Protein AF-A0A934E9Q6-F1 (afdb_monomer_lite)

Foldseek 3Di:
DDPDPPDDPPPPPPDPPPDPPDDDPQPFPDKDWFDFLVVQLVVLVPPPAQPLLSVLSNVVSVPADRQWIWMWIDGRQWIWIWTWHDDPFWIKIWIWTAHSNNDTKIWIWTAGNVRDTPDIDTD

Radius of gyration: 14.99 Å; chains: 1; bounding box: 43×36×34 Å

Secondary structure (DSSP, 8-state):
------------S-S------SS----EEEEEES--HHHHHHHHHHTT--HHHHHHHHHHHHTS-TTPEEEEEEETTEEEEEEEEE-SSEEEEEEEEE-TT--EEEEEEEEETT--EEEEEE-

pLDDT: mean 79.35, std 23.37, range [27.95, 97.5]

Structure (mmCIF, N/CA/C/O backbone):
data_AF-A0A934E9Q6-F1
#
_entry.id   AF-A0A934E9Q6-F1
#
loop_
_atom_site.group_PDB
_atom_site.id
_atom_site.type_symbol
_atom_site.label_atom_id
_atom_site.label_alt_id
_atom_site.label_comp_id
_atom_site.label_asym_id
_atom_site.label_entity_id
_atom_site.label_seq_id
_atom_site.pdbx_PDB_ins_code
_atom_site.Cartn_x
_atom_site.Cartn_y
_atom_site.Cartn_z
_atom_site.occupancy
_atom_site.B_iso_or_equiv
_atom_site.auth_seq_id
_atom_site.auth_comp_id
_atom_site.auth_asym_id
_atom_site.auth_atom_id
_atom_site.pdbx_PDB_model_num
ATOM 1 N N . MET A 1 1 ? -28.543 16.781 2.488 1.00 36.84 1 MET A N 1
ATOM 2 C CA . MET A 1 1 ? -27.309 16.717 1.674 1.00 36.84 1 MET A CA 1
ATOM 3 C C . MET A 1 1 ? -27.486 15.622 0.642 1.00 36.84 1 MET A C 1
ATOM 5 O O . MET A 1 1 ? -27.620 14.462 1.002 1.00 36.84 1 MET A O 1
ATOM 9 N N . THR A 1 2 ? -27.611 16.008 -0.620 1.00 27.95 2 THR A N 1
ATOM 10 C CA . THR A 1 2 ? -27.989 15.120 -1.722 1.00 27.95 2 THR A CA 1
ATOM 11 C C . THR A 1 2 ? -26.747 14.380 -2.213 1.00 27.95 2 THR A C 1
ATOM 13 O O . THR A 1 2 ? -25.838 14.999 -2.765 1.00 27.95 2 THR A O 1
ATOM 16 N N . PHE A 1 3 ? -26.677 13.068 -1.987 1.00 32.38 3 PHE A N 1
ATOM 17 C CA . PHE A 1 3 ? -25.622 12.222 -2.540 1.00 32.38 3 PHE A CA 1
ATOM 18 C C . PHE A 1 3 ? -25.819 12.134 -4.056 1.00 32.38 3 PHE A C 1
ATOM 20 O O . PHE A 1 3 ? -26.689 11.411 -4.538 1.00 32.38 3 PHE A O 1
ATOM 27 N N . LYS A 1 4 ? -25.036 12.900 -4.825 1.00 32.59 4 LYS A N 1
ATOM 28 C CA . LYS A 1 4 ? -24.910 12.659 -6.263 1.00 32.59 4 LYS A CA 1
ATOM 29 C C . LYS A 1 4 ? -24.198 11.321 -6.434 1.00 32.59 4 LYS A C 1
ATOM 31 O O . LYS A 1 4 ? -23.011 11.207 -6.139 1.00 32.59 4 LYS A O 1
ATOM 36 N N . LEU A 1 5 ? -24.962 10.324 -6.870 1.00 37.31 5 LEU A N 1
ATOM 37 C CA . LEU A 1 5 ? -24.479 9.058 -7.399 1.00 37.31 5 LEU A CA 1
ATOM 38 C C . LEU A 1 5 ? -23.539 9.405 -8.565 1.00 37.31 5 LEU A C 1
ATOM 40 O O . LEU A 1 5 ? -23.999 9.732 -9.656 1.00 37.31 5 LEU A O 1
ATOM 44 N N . LEU A 1 6 ? -22.233 9.475 -8.305 1.00 37.16 6 LEU A N 1
ATOM 45 C CA . LEU A 1 6 ? -21.258 9.737 -9.354 1.00 37.16 6 LEU A CA 1
ATOM 46 C C . LEU A 1 6 ? -21.184 8.499 -10.239 1.00 37.16 6 LEU A C 1
ATOM 48 O O . LEU A 1 6 ? -20.770 7.419 -9.818 1.00 37.16 6 LEU A O 1
ATOM 52 N N . ASP A 1 7 ? -21.676 8.719 -11.450 1.00 32.50 7 ASP A N 1
ATOM 53 C CA . ASP A 1 7 ? -21.568 7.920 -12.650 1.00 32.50 7 ASP A CA 1
ATOM 54 C C . ASP A 1 7 ? -20.424 6.907 -12.656 1.00 32.50 7 ASP A C 1
ATOM 56 O O . ASP A 1 7 ? -19.249 7.246 -12.537 1.00 32.50 7 ASP A O 1
ATOM 60 N N . ARG A 1 8 ? -20.817 5.656 -12.915 1.00 34.50 8 ARG A N 1
ATOM 61 C CA . ARG A 1 8 ? -20.059 4.653 -13.670 1.00 34.50 8 ARG A CA 1
ATOM 62 C C . ARG A 1 8 ? -18.552 4.677 -13.405 1.00 34.50 8 ARG A C 1
ATOM 64 O O . ARG A 1 8 ? -17.773 5.218 -14.191 1.00 34.50 8 ARG A O 1
ATOM 71 N N . VAL A 1 9 ? -18.144 3.918 -12.388 1.00 35.56 9 VAL A N 1
ATOM 72 C CA . VAL A 1 9 ? -16.818 3.293 -12.337 1.00 35.56 9 VAL A CA 1
ATOM 73 C C . VAL A 1 9 ? -16.644 2.496 -13.634 1.00 35.56 9 VAL A C 1
ATOM 75 O O . VAL A 1 9 ? -17.059 1.344 -13.746 1.00 35.56 9 VAL A O 1
ATOM 78 N N . ARG A 1 10 ? -16.059 3.116 -14.665 1.00 31.44 10 ARG A N 1
ATOM 79 C CA . ARG A 1 10 ? -15.444 2.368 -15.757 1.00 31.44 10 ARG A CA 1
ATOM 80 C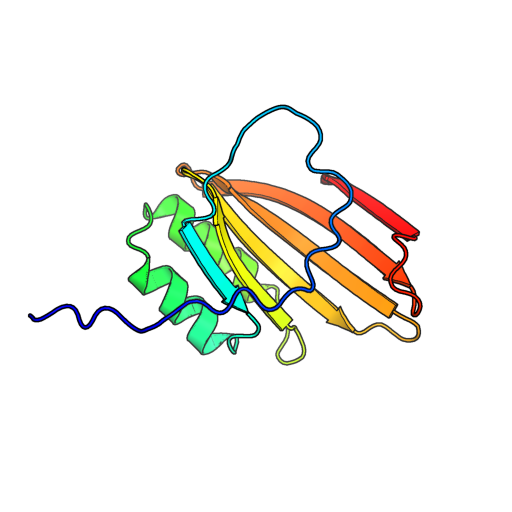 C . ARG A 1 10 ? -14.270 1.646 -15.116 1.00 31.44 10 ARG A C 1
ATOM 82 O O . ARG A 1 10 ? -13.205 2.232 -14.944 1.00 31.44 10 ARG A O 1
ATOM 89 N N . LEU A 1 11 ? -14.489 0.384 -14.751 1.00 35.69 11 LEU A N 1
ATOM 90 C CA . LEU A 1 11 ? -13.432 -0.606 -14.599 1.00 35.69 11 LEU A CA 1
ATOM 91 C C . LEU A 1 11 ? -12.654 -0.597 -15.919 1.00 35.69 11 LEU A C 1
ATOM 93 O O . LEU A 1 11 ? -13.028 -1.285 -16.865 1.00 35.69 11 LEU A O 1
ATOM 97 N N . ARG A 1 12 ? -11.633 0.262 -16.037 1.00 30.70 12 ARG A N 1
ATOM 98 C CA . ARG A 1 12 ? -10.685 0.151 -17.137 1.00 30.70 12 ARG A CA 1
ATOM 99 C C . ARG A 1 12 ? -9.948 -1.160 -16.931 1.00 30.70 12 ARG A C 1
ATOM 101 O O . ARG A 1 12 ? -9.398 -1.451 -15.870 1.00 30.70 12 ARG A O 1
ATOM 108 N N . CYS A 1 13 ? -10.095 -1.974 -17.955 1.00 34.91 13 CYS A N 1
ATOM 109 C CA . CYS A 1 13 ? -9.759 -3.368 -18.043 1.00 34.91 13 CYS A CA 1
ATOM 110 C C . CYS A 1 13 ? -8.239 -3.549 -18.110 1.00 34.91 13 CYS A C 1
ATOM 112 O O . CYS A 1 13 ? -7.746 -3.885 -19.167 1.00 34.91 13 CYS A O 1
ATOM 114 N N . ASP A 1 14 ? -7.513 -3.350 -17.011 1.00 34.12 14 ASP A N 1
ATOM 115 C CA . ASP A 1 14 ? -6.088 -3.725 -16.908 1.00 34.12 14 ASP A CA 1
ATOM 116 C C . ASP A 1 14 ? -5.799 -4.459 -15.588 1.00 34.12 14 ASP A C 1
ATOM 118 O O . ASP A 1 14 ? -4.713 -4.390 -15.018 1.00 34.12 14 ASP A O 1
ATOM 122 N N . ILE A 1 15 ? -6.795 -5.180 -15.061 1.00 42.81 15 ILE A N 1
ATOM 123 C CA . ILE A 1 15 ? -6.534 -6.203 -14.046 1.00 42.81 15 ILE A CA 1
ATOM 124 C C . ILE A 1 15 ? -6.118 -7.458 -14.821 1.00 42.81 15 ILE A C 1
ATOM 126 O O . ILE A 1 15 ? -6.971 -8.018 -15.522 1.00 42.81 15 ILE A O 1
ATOM 130 N N . PRO A 1 16 ? -4.858 -7.927 -14.735 1.00 33.97 16 PRO A N 1
ATOM 131 C CA . PRO A 1 16 ? -4.508 -9.224 -15.288 1.00 33.97 16 PRO A CA 1
ATOM 132 C C . PRO A 1 16 ? -5.448 -10.266 -14.676 1.00 33.97 16 PRO A C 1
ATOM 134 O O . PRO A 1 16 ? -5.474 -10.483 -13.467 1.00 33.97 16 PRO A O 1
ATOM 137 N N . ARG A 1 17 ? -6.257 -10.910 -15.525 1.00 40.69 17 ARG A N 1
ATOM 138 C CA . ARG A 1 17 ? -7.266 -11.923 -15.154 1.00 40.69 17 ARG A CA 1
ATOM 139 C C . ARG A 1 17 ? -6.672 -13.203 -14.539 1.00 40.69 17 ARG A C 1
ATOM 141 O O . ARG A 1 17 ? -7.371 -14.207 -14.417 1.00 40.69 17 ARG A O 1
ATOM 148 N N . ARG A 1 18 ? -5.392 -13.223 -14.172 1.00 37.59 18 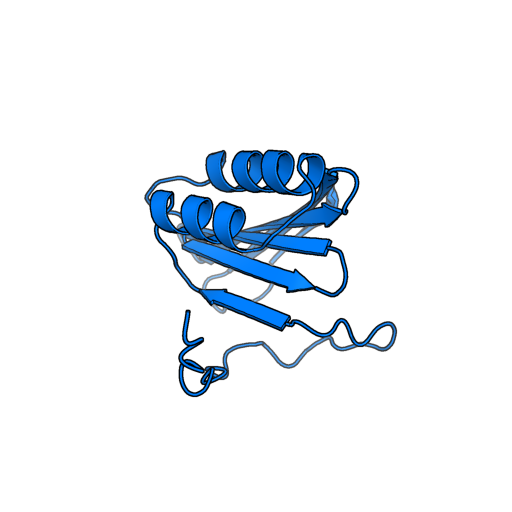ARG A N 1
ATOM 149 C CA . ARG A 1 18 ? -4.705 -14.416 -13.680 1.00 37.59 18 ARG A CA 1
ATOM 150 C C . ARG A 1 18 ? -4.530 -14.337 -12.164 1.00 37.59 18 ARG A C 1
ATOM 152 O O . ARG A 1 18 ? -3.795 -13.502 -11.661 1.00 37.59 18 ARG A O 1
ATOM 159 N N . ASN A 1 19 ? -5.208 -15.275 -11.492 1.00 36.06 19 ASN A N 1
ATOM 160 C CA . ASN A 1 19 ? -5.198 -15.611 -10.059 1.00 36.06 19 ASN A CA 1
ATOM 161 C C . ASN A 1 19 ? -6.328 -15.079 -9.162 1.00 36.06 19 ASN A C 1
ATOM 163 O O . ASN A 1 19 ? -6.154 -14.939 -7.957 1.00 36.06 19 ASN A O 1
ATOM 167 N N . LEU A 1 20 ? -7.556 -15.014 -9.688 1.00 44.31 20 LEU A N 1
ATOM 168 C CA . LEU A 1 20 ? -8.759 -15.288 -8.882 1.00 44.31 20 LEU A CA 1
ATOM 169 C C . LEU A 1 20 ? -8.867 -16.806 -8.586 1.00 44.31 20 LEU A C 1
ATOM 171 O O . LEU A 1 20 ? -9.803 -17.477 -9.020 1.00 44.31 20 LEU A O 1
ATOM 175 N N . ARG A 1 21 ? -7.882 -17.399 -7.894 1.00 35.44 21 ARG A N 1
ATOM 176 C CA . ARG A 1 21 ? -8.023 -18.763 -7.353 1.00 35.44 21 ARG A CA 1
ATOM 177 C C . ARG A 1 21 ? -8.810 -18.684 -6.039 1.00 35.44 21 ARG A C 1
ATOM 179 O O . ARG A 1 21 ? -8.299 -18.198 -5.043 1.00 35.44 21 ARG A O 1
ATOM 186 N N . LYS A 1 22 ? -10.067 -19.144 -6.110 1.00 39.59 22 LYS A N 1
ATOM 187 C CA . LYS A 1 22 ? -10.937 -19.716 -5.057 1.00 39.59 22 LYS A CA 1
ATOM 188 C C . LYS A 1 22 ? -10.577 -19.350 -3.603 1.00 39.59 22 LYS A C 1
ATOM 190 O O . LYS A 1 22 ? -9.658 -19.933 -3.041 1.00 39.59 22 LYS A O 1
ATOM 195 N N . GLY A 1 23 ? -11.380 -18.497 -2.957 1.00 33.31 23 GLY A N 1
ATOM 196 C CA . GLY A 1 23 ? -11.331 -18.398 -1.491 1.00 33.31 23 GLY A CA 1
ATOM 197 C C . GLY A 1 23 ? -12.243 -17.369 -0.832 1.00 33.31 23 GLY A C 1
ATOM 198 O O . GLY A 1 23 ? -12.966 -17.718 0.091 1.00 33.31 23 GLY A O 1
ATOM 199 N N . ARG A 1 24 ? -12.258 -16.118 -1.296 1.00 37.97 24 ARG A N 1
ATOM 200 C CA . ARG A 1 24 ? -13.155 -15.063 -0.794 1.00 37.97 24 ARG A CA 1
ATOM 201 C C . ARG A 1 24 ? -13.447 -14.102 -1.937 1.00 37.97 24 ARG A C 1
ATOM 203 O O . ARG A 1 24 ? -12.518 -13.536 -2.506 1.00 37.97 24 ARG A O 1
ATOM 210 N N . VAL A 1 25 ? -14.720 -13.927 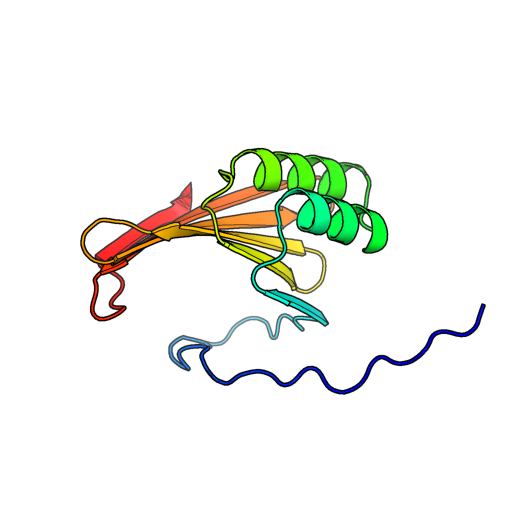-2.287 1.00 41.94 25 VAL A N 1
ATOM 211 C CA . VAL A 1 25 ? -15.147 -12.791 -3.113 1.00 41.94 25 VAL A CA 1
ATOM 212 C C . VAL A 1 25 ? -15.068 -11.573 -2.199 1.00 41.94 25 VAL A C 1
ATOM 214 O O . VAL A 1 25 ? -16.036 -11.209 -1.541 1.00 41.94 25 VAL A O 1
ATOM 217 N N . GLY A 1 26 ? -13.865 -11.020 -2.059 1.00 49.06 26 GLY A N 1
ATOM 218 C CA . GLY A 1 26 ? -13.683 -9.708 -1.465 1.00 49.06 26 GLY A CA 1
ATOM 219 C C . GLY A 1 26 ? -14.378 -8.711 -2.378 1.00 49.06 26 GLY A C 1
ATOM 220 O O . GLY A 1 26 ? -13.926 -8.466 -3.498 1.00 49.06 26 GLY A O 1
ATOM 221 N N . THR A 1 27 ? -15.550 -8.226 -1.974 1.00 53.97 27 THR A N 1
ATOM 222 C CA . THR A 1 27 ? -16.231 -7.167 -2.714 1.00 53.97 27 THR A CA 1
ATOM 223 C C . THR A 1 27 ? -15.357 -5.929 -2.599 1.00 53.97 27 THR A C 1
ATOM 225 O O . THR A 1 27 ? -15.320 -5.281 -1.553 1.00 53.97 27 THR A O 1
ATOM 228 N N . VAL A 1 28 ? -14.621 -5.616 -3.665 1.00 59.06 28 VAL A N 1
ATOM 229 C CA . VAL A 1 28 ? -13.898 -4.351 -3.755 1.00 59.06 28 VAL A CA 1
ATOM 230 C C . VAL A 1 28 ? -14.933 -3.261 -3.982 1.00 59.06 28 VAL A C 1
ATOM 232 O O . VAL A 1 28 ? -15.535 -3.180 -5.051 1.00 59.06 28 VAL A O 1
ATOM 235 N N . VAL A 1 29 ? -15.177 -2.452 -2.954 1.00 62.91 29 VAL A N 1
ATOM 236 C CA . VAL A 1 29 ? -16.301 -1.501 -2.959 1.00 62.91 29 VAL A CA 1
ATOM 237 C C . VAL A 1 29 ? -15.914 -0.187 -3.640 1.00 62.91 29 VAL A C 1
ATOM 239 O O . VAL A 1 29 ? -16.720 0.418 -4.339 1.00 62.91 29 VAL A O 1
ATOM 242 N N . PHE A 1 30 ? -14.661 0.243 -3.482 1.00 65.88 30 PHE A N 1
ATOM 243 C CA . PHE A 1 30 ? -14.153 1.495 -4.042 1.00 65.88 30 PHE A CA 1
ATOM 244 C C . PHE A 1 30 ? -12.726 1.303 -4.539 1.00 65.88 30 PHE A C 1
ATOM 246 O O . PHE A 1 30 ? -11.942 0.642 -3.863 1.00 65.88 30 PHE A O 1
ATOM 253 N N . ILE A 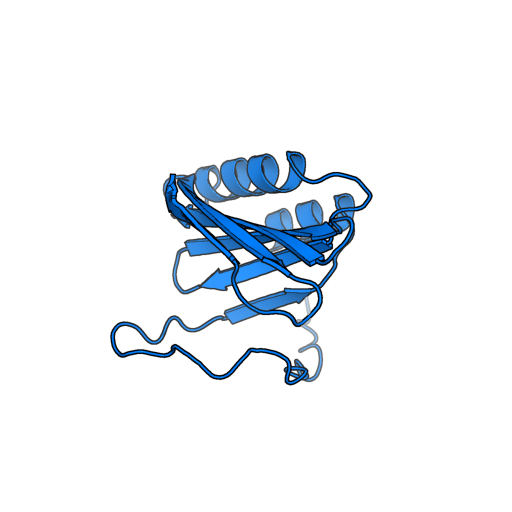1 31 ? -12.392 1.885 -5.694 1.00 76.56 31 ILE A N 1
ATOM 254 C CA . ILE A 1 31 ? -11.032 1.923 -6.242 1.00 76.56 31 ILE A CA 1
ATOM 255 C C . ILE A 1 31 ? -10.748 3.352 -6.690 1.00 76.56 31 ILE A C 1
ATOM 257 O O . ILE A 1 31 ? -11.467 3.893 -7.527 1.00 76.56 31 ILE A O 1
ATOM 261 N N . PHE A 1 32 ? -9.675 3.930 -6.163 1.00 76.44 32 PHE A N 1
ATOM 262 C CA . PHE A 1 32 ? -9.130 5.206 -6.614 1.00 76.44 32 PHE A CA 1
ATOM 263 C C . PHE A 1 32 ? -7.757 4.942 -7.217 1.00 76.44 32 PHE A C 1
ATOM 265 O O . PHE A 1 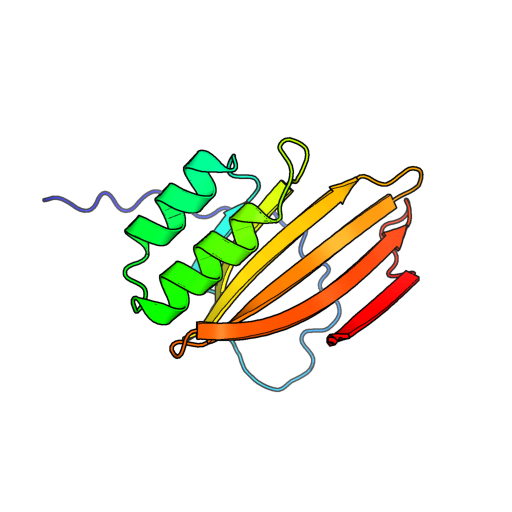32 ? -6.881 4.429 -6.519 1.00 76.44 32 PHE A O 1
ATOM 272 N N . ASP A 1 33 ? -7.590 5.245 -8.503 1.00 77.00 33 ASP A N 1
ATOM 273 C CA . ASP A 1 33 ? -6.342 5.026 -9.234 1.00 77.00 33 ASP A CA 1
ATOM 274 C C . ASP A 1 33 ? -5.606 6.351 -9.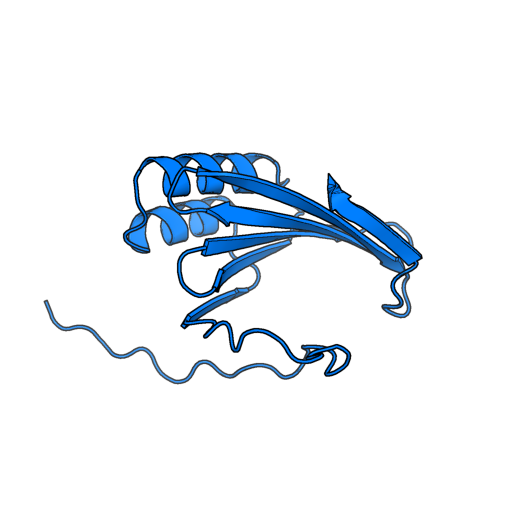447 1.00 77.00 33 ASP A C 1
ATOM 276 O O . ASP A 1 33 ? -6.203 7.338 -9.873 1.00 77.00 33 ASP A O 1
ATOM 280 N N . LYS A 1 34 ? -4.311 6.356 -9.124 1.00 82.88 34 LYS A N 1
ATOM 281 C CA . LYS A 1 34 ? -3.377 7.483 -9.261 1.00 82.88 34 LYS A CA 1
ATOM 282 C C . LYS A 1 34 ? -3.796 8.814 -8.598 1.00 82.88 34 LYS A C 1
ATOM 284 O O . LYS A 1 34 ? -3.501 9.857 -9.179 1.00 82.88 34 LYS A O 1
ATOM 289 N N . PRO A 1 35 ? -4.411 8.845 -7.395 1.00 84.81 35 PRO A N 1
ATOM 290 C CA . PRO A 1 35 ? -4.571 10.111 -6.692 1.00 84.81 35 PRO A CA 1
ATOM 291 C C . PRO A 1 35 ? -3.201 10.669 -6.295 1.00 84.81 35 PRO A C 1
ATOM 293 O O . PRO A 1 35 ? -2.282 9.919 -5.942 1.00 84.81 35 PRO A O 1
ATOM 296 N N . GLU A 1 36 ? -3.073 11.993 -6.283 1.00 88.94 36 GLU A N 1
ATOM 297 C CA . GLU A 1 36 ? -1.898 12.640 -5.702 1.00 88.94 36 GLU A CA 1
ATOM 298 C C . GLU A 1 36 ? -1.816 12.360 -4.196 1.00 88.94 36 GLU A C 1
ATOM 300 O O . GLU A 1 36 ? -2.817 12.095 -3.533 1.00 88.94 36 GLU A O 1
ATOM 305 N N . LYS A 1 37 ? -0.625 12.460 -3.596 1.00 89.44 37 LYS A N 1
ATOM 306 C CA . LYS A 1 37 ? -0.415 12.112 -2.176 1.00 89.44 37 LYS A CA 1
ATOM 307 C C . LYS A 1 37 ? -1.358 12.853 -1.213 1.00 89.44 37 LYS A C 1
ATOM 309 O O . LYS A 1 37 ? -1.779 12.287 -0.201 1.00 89.44 37 LYS A O 1
ATOM 314 N N . VAL A 1 38 ? -1.671 14.118 -1.498 1.00 90.50 38 VAL A N 1
ATOM 315 C CA . VAL A 1 38 ? -2.610 14.922 -0.696 1.00 90.50 38 VAL A CA 1
ATOM 316 C C . VAL A 1 38 ? -4.041 14.420 -0.881 1.00 90.50 38 VAL A C 1
ATOM 318 O O . VAL A 1 38 ? -4.747 14.199 0.103 1.00 90.50 38 VAL A O 1
ATOM 321 N N . GLU A 1 39 ? -4.444 14.155 -2.122 1.00 90.94 39 GLU A N 1
ATOM 322 C CA . GLU A 1 39 ? -5.759 13.606 -2.447 1.00 90.94 39 GLU A CA 1
ATOM 323 C C . GLU A 1 39 ? -5.959 12.211 -1.845 1.00 90.94 39 GLU A C 1
ATOM 325 O O . GLU A 1 39 ? -6.996 11.947 -1.242 1.00 90.94 39 GLU A O 1
ATOM 330 N N . ALA A 1 40 ? -4.942 11.350 -1.902 1.00 91.44 40 ALA A N 1
ATOM 331 C CA . ALA A 1 40 ? -4.916 10.031 -1.281 1.00 91.44 40 ALA A CA 1
ATOM 332 C C . ALA A 1 40 ? -5.246 10.105 0.219 1.00 91.44 40 ALA A C 1
ATOM 334 O O . ALA A 1 40 ? -6.076 9.347 0.720 1.00 91.44 40 ALA A O 1
ATOM 335 N N . ARG A 1 41 ? -4.654 11.064 0.944 1.00 92.38 41 ARG A N 1
ATOM 336 C CA . ARG A 1 41 ? -4.983 11.310 2.359 1.00 92.38 41 ARG A CA 1
ATOM 337 C C . ARG A 1 41 ? -6.422 11.801 2.526 1.00 92.38 41 ARG A C 1
ATOM 339 O O . ARG A 1 41 ? -7.122 11.329 3.416 1.00 92.38 41 ARG A O 1
ATOM 346 N N . GLY A 1 42 ? -6.877 12.699 1.653 1.00 91.56 42 GLY A N 1
ATOM 347 C CA . GLY A 1 42 ? -8.258 13.187 1.646 1.00 91.56 42 GLY A CA 1
ATOM 348 C C . GLY A 1 42 ? -9.296 12.100 1.336 1.00 91.56 42 GLY A C 1
ATOM 349 O O . GLY A 1 42 ? -10.410 12.150 1.852 1.00 91.56 42 GLY A O 1
ATOM 350 N N . ILE A 1 43 ? -8.953 11.102 0.518 1.00 91.19 43 ILE A N 1
ATOM 351 C CA . ILE A 1 43 ? -9.781 9.914 0.272 1.00 91.19 43 ILE A CA 1
ATOM 352 C C . ILE A 1 43 ? -9.930 9.119 1.570 1.00 91.19 43 ILE A C 1
ATOM 354 O O . ILE A 1 43 ? -11.059 8.881 1.991 1.00 91.19 43 ILE A O 1
ATOM 358 N N . ILE A 1 44 ? -8.825 8.797 2.254 1.00 93.88 44 ILE A N 1
ATOM 359 C CA . ILE A 1 44 ? -8.855 8.050 3.524 1.00 93.88 44 ILE A CA 1
ATOM 360 C C . ILE A 1 44 ? -9.748 8.733 4.568 1.00 93.88 44 ILE A C 1
ATOM 362 O O . ILE A 1 44 ? -10.575 8.066 5.188 1.00 93.88 44 ILE A O 1
ATOM 366 N N . SER A 1 45 ? -9.655 10.059 4.713 1.00 92.00 45 SER A N 1
ATOM 367 C CA . SER A 1 45 ? -10.504 10.814 5.648 1.00 92.00 45 SER A CA 1
ATOM 368 C C . SER A 1 45 ? -12.000 10.743 5.316 1.00 92.00 45 SER A C 1
ATOM 370 O O . SER A 1 45 ? -12.830 10.837 6.215 1.00 92.00 45 SER A O 1
ATOM 372 N N . ARG A 1 46 ? -12.365 10.564 4.039 1.00 91.50 46 ARG A N 1
ATOM 373 C CA . ARG A 1 46 ? -13.763 10.497 3.570 1.00 91.50 46 ARG A CA 1
ATOM 374 C C . ARG A 1 46 ? -14.341 9.079 3.549 1.00 91.50 46 ARG A C 1
ATOM 376 O O . ARG A 1 46 ? -15.547 8.930 3.395 1.00 91.50 46 ARG A O 1
ATOM 383 N N . MET A 1 47 ? -13.517 8.044 3.718 1.00 88.69 47 MET A N 1
ATOM 384 C CA . MET A 1 47 ? -13.949 6.639 3.658 1.00 88.69 47 MET A CA 1
ATOM 385 C C . MET A 1 47 ? -14.673 6.143 4.922 1.00 88.69 47 MET A C 1
ATOM 387 O O . MET A 1 47 ? -15.188 5.025 4.913 1.00 88.69 47 MET A O 1
ATOM 391 N N . GLY A 1 48 ? -14.708 6.936 6.002 1.00 91.00 48 GLY A N 1
ATOM 392 C CA . GLY A 1 48 ? -15.371 6.551 7.256 1.00 91.00 48 GLY A CA 1
ATOM 393 C C . GLY A 1 48 ? -14.718 5.348 7.945 1.00 91.00 48 GLY A C 1
ATOM 394 O O . GLY A 1 48 ? -15.411 4.489 8.481 1.00 91.00 48 GLY A O 1
ATOM 395 N N . LEU A 1 49 ? -13.389 5.243 7.872 1.00 93.12 49 LEU A N 1
ATOM 396 C CA . LEU A 1 49 ? -12.638 4.126 8.449 1.00 93.12 49 LEU A CA 1
ATOM 397 C C . LEU A 1 49 ? -12.497 4.272 9.974 1.00 93.12 49 LEU A C 1
ATOM 399 O O . LEU A 1 49 ? -12.399 5.402 10.466 1.00 93.12 49 LEU A O 1
ATOM 403 N N . PRO A 1 50 ? -12.384 3.159 10.722 1.00 96.00 50 PRO A N 1
ATOM 404 C CA . PRO A 1 50 ? -11.966 3.182 12.117 1.00 96.00 50 PRO A CA 1
ATOM 405 C C . PRO A 1 50 ? -10.676 3.999 12.314 1.00 96.00 50 PRO A C 1
ATOM 407 O O . PRO A 1 50 ? -9.770 3.924 11.474 1.00 96.00 50 PRO A O 1
ATOM 410 N N . PRO A 1 51 ? -10.526 4.740 13.429 1.00 96.56 51 PRO A N 1
ATOM 411 C CA . PRO A 1 51 ? -9.372 5.615 13.639 1.00 96.56 51 PRO A CA 1
ATOM 412 C C . PRO A 1 51 ? -8.015 4.909 13.517 1.00 96.56 51 PRO A C 1
ATOM 414 O O . PRO A 1 51 ? -7.072 5.485 12.973 1.00 96.56 51 PRO A O 1
ATOM 417 N N . ALA A 1 52 ? -7.904 3.662 13.989 1.00 96.69 52 ALA A N 1
ATOM 418 C CA . ALA A 1 52 ? -6.674 2.877 13.899 1.00 96.69 52 ALA A CA 1
ATOM 419 C C . ALA A 1 52 ? -6.321 2.527 12.442 1.00 96.69 52 ALA A C 1
ATOM 421 O O . ALA A 1 52 ? -5.203 2.796 11.992 1.00 96.69 52 ALA A O 1
ATOM 422 N N . GLN A 1 53 ? -7.297 2.030 11.676 1.00 97.25 53 GLN A N 1
ATOM 423 C CA . GLN A 1 53 ? -7.153 1.749 10.247 1.00 97.25 53 GLN A CA 1
ATOM 424 C C . GLN A 1 53 ? -6.797 3.016 9.454 1.00 97.25 53 GLN A C 1
ATOM 426 O O . GLN A 1 53 ? -5.859 2.997 8.656 1.00 97.25 53 GLN A O 1
ATOM 431 N N . ALA A 1 54 ? -7.469 4.142 9.723 1.00 96.81 54 ALA A N 1
ATOM 432 C CA . ALA A 1 54 ? -7.204 5.422 9.066 1.00 96.81 54 ALA A CA 1
ATOM 433 C C . ALA A 1 54 ? -5.772 5.928 9.325 1.00 96.81 54 ALA A C 1
ATOM 435 O O . ALA A 1 54 ? -5.071 6.326 8.392 1.00 96.81 54 ALA A O 1
ATOM 436 N N . ARG A 1 55 ? -5.295 5.866 10.577 1.00 97.25 55 ARG A N 1
ATOM 437 C CA . ARG A 1 55 ? -3.914 6.246 10.933 1.00 97.25 55 ARG A CA 1
ATOM 438 C C . ARG A 1 55 ? -2.891 5.364 10.221 1.00 97.25 55 ARG A C 1
ATOM 440 O O . ARG A 1 55 ? -1.923 5.877 9.654 1.00 97.25 55 ARG A O 1
ATOM 447 N N . SER A 1 56 ? -3.115 4.052 10.204 1.00 97.50 56 SER A N 1
ATOM 448 C CA . SER A 1 56 ? -2.244 3.108 9.500 1.00 97.50 56 SER A CA 1
ATOM 449 C C . SER A 1 56 ? -2.241 3.338 7.985 1.00 97.50 56 SER A C 1
ATOM 451 O O . SER A 1 56 ? -1.169 3.316 7.377 1.00 97.50 56 SER A O 1
ATOM 453 N N . ALA A 1 57 ? -3.394 3.652 7.392 1.00 96.81 57 ALA A N 1
ATOM 454 C CA . ALA A 1 57 ? -3.536 4.011 5.982 1.00 96.81 57 ALA A CA 1
ATOM 455 C C . ALA A 1 57 ? -2.779 5.296 5.619 1.00 96.81 57 ALA A C 1
ATOM 457 O O . ALA A 1 57 ? -1.987 5.315 4.674 1.00 96.81 57 ALA A O 1
ATOM 458 N N . ILE A 1 58 ? -2.936 6.358 6.413 1.00 96.69 58 ILE A N 1
ATOM 459 C CA . ILE A 1 58 ? -2.198 7.618 6.229 1.00 96.69 58 ILE A CA 1
ATOM 460 C C . ILE A 1 58 ? -0.687 7.394 6.380 1.00 96.69 58 ILE A C 1
ATOM 462 O O . ILE A 1 58 ? 0.109 7.968 5.626 1.00 96.69 58 ILE A O 1
ATOM 466 N N . SER A 1 59 ? -0.275 6.543 7.324 1.00 96.56 59 SER A N 1
ATOM 467 C CA . SER A 1 59 ? 1.126 6.150 7.501 1.00 96.56 59 SER A CA 1
ATOM 468 C C . SER A 1 59 ? 1.669 5.427 6.263 1.00 96.56 59 SER A C 1
ATOM 470 O O . SER A 1 59 ? 2.761 5.763 5.804 1.00 96.56 59 SER A O 1
ATOM 472 N N . ALA A 1 60 ? 0.901 4.503 5.672 1.00 96.06 60 ALA A N 1
ATOM 473 C CA . ALA A 1 60 ? 1.271 3.827 4.429 1.00 96.06 60 ALA A CA 1
ATOM 474 C C . ALA A 1 60 ? 1.435 4.827 3.270 1.00 96.06 60 ALA A C 1
ATOM 476 O O . ALA A 1 60 ? 2.509 4.889 2.675 1.00 96.06 60 ALA A O 1
ATOM 477 N N . ILE A 1 61 ? 0.445 5.697 3.027 1.00 95.56 61 ILE A N 1
ATOM 478 C CA . ILE A 1 61 ? 0.508 6.745 1.983 1.00 95.56 61 ILE A CA 1
ATOM 479 C C . ILE A 1 61 ? 1.727 7.653 2.177 1.00 95.56 61 ILE A C 1
ATOM 481 O O . ILE A 1 61 ? 2.383 8.065 1.219 1.00 95.56 61 ILE A O 1
ATOM 485 N N . SER A 1 62 ? 2.078 7.951 3.429 1.00 95.31 62 SER A N 1
ATOM 486 C CA . SER A 1 62 ? 3.218 8.810 3.745 1.00 95.31 62 SER A CA 1
ATOM 487 C C . SER A 1 62 ? 4.562 8.228 3.298 1.00 95.31 62 SER A C 1
ATOM 489 O O . SER A 1 62 ? 5.460 9.018 3.007 1.00 95.31 62 SER A O 1
ATOM 491 N N . ARG A 1 63 ? 4.675 6.897 3.150 1.00 93.25 63 ARG A N 1
ATOM 492 C CA . ARG A 1 63 ? 5.863 6.206 2.612 1.00 93.25 63 ARG A CA 1
ATOM 493 C C . ARG A 1 63 ? 6.015 6.342 1.095 1.00 93.25 63 ARG A C 1
ATOM 495 O O . ARG A 1 63 ? 7.094 6.076 0.570 1.00 93.25 63 ARG A O 1
ATOM 502 N N . GLY A 1 64 ? 4.964 6.730 0.375 1.00 90.25 64 GLY A N 1
ATOM 503 C CA . GLY A 1 64 ? 5.061 7.046 -1.047 1.00 90.25 64 GLY A CA 1
ATOM 504 C C . GLY A 1 64 ? 5.782 8.376 -1.288 1.00 90.25 64 GLY A C 1
ATOM 505 O O . GLY A 1 64 ? 5.698 9.309 -0.482 1.00 90.25 64 GLY A O 1
ATOM 506 N N . THR A 1 65 ? 6.500 8.460 -2.401 1.00 88.56 65 THR A N 1
ATOM 507 C CA . THR A 1 65 ? 7.137 9.688 -2.900 1.00 88.56 65 THR A CA 1
ATOM 508 C C . THR A 1 65 ? 6.154 10.499 -3.748 1.00 88.56 65 THR A C 1
ATOM 510 O O . THR A 1 65 ? 5.054 10.037 -4.043 1.00 88.56 65 THR A O 1
ATOM 513 N N . THR A 1 66 ? 6.547 11.703 -4.167 1.00 83.06 66 THR A N 1
ATOM 514 C CA . THR A 1 66 ? 5.788 12.513 -5.139 1.00 83.06 66 THR A CA 1
ATOM 515 C C . THR A 1 66 ? 5.657 11.832 -6.502 1.00 83.06 66 THR A C 1
ATOM 517 O O . THR A 1 66 ? 4.659 12.017 -7.180 1.00 83.06 66 THR A O 1
ATOM 520 N N . SER A 1 67 ? 6.633 11.003 -6.879 1.00 84.56 67 SER A N 1
ATOM 521 C CA . SER A 1 67 ? 6.636 10.208 -8.113 1.00 84.56 67 SER A CA 1
ATOM 522 C C . SER A 1 67 ? 5.932 8.852 -7.993 1.00 84.56 67 SER A C 1
ATOM 524 O O . SER A 1 67 ? 5.948 8.066 -8.940 1.00 84.56 67 SER A O 1
ATOM 526 N N . SER A 1 68 ? 5.373 8.529 -6.823 1.00 89.50 68 SER A N 1
ATOM 527 C CA . SER A 1 68 ? 4.669 7.265 -6.619 1.00 89.50 68 SER A CA 1
ATOM 528 C C . SER A 1 68 ? 3.242 7.353 -7.150 1.00 89.50 68 SER A C 1
ATOM 530 O O . SER A 1 68 ? 2.534 8.317 -6.873 1.00 89.50 68 SER A O 1
ATOM 532 N N . ASN A 1 69 ? 2.797 6.303 -7.834 1.00 91.38 69 ASN A N 1
ATOM 533 C CA . ASN A 1 69 ? 1.386 6.122 -8.146 1.00 91.38 69 ASN A CA 1
ATOM 534 C C . ASN A 1 69 ? 0.716 5.413 -6.972 1.00 91.38 69 ASN A C 1
ATOM 536 O O . ASN A 1 69 ? 1.183 4.363 -6.528 1.00 91.38 69 ASN A O 1
ATOM 540 N N . PHE A 1 70 ? -0.377 5.977 -6.475 1.00 90.62 70 PHE A N 1
ATOM 541 C CA . PHE A 1 70 ? -1.169 5.359 -5.422 1.00 90.62 70 PHE A CA 1
ATOM 542 C C . PHE A 1 70 ? -2.360 4.628 -6.033 1.00 90.62 70 PHE A C 1
ATOM 544 O O . PHE A 1 70 ? -2.936 5.074 -7.020 1.00 90.62 70 PHE A O 1
ATOM 551 N N . ARG A 1 71 ? -2.764 3.523 -5.422 1.00 91.81 71 ARG A N 1
ATOM 552 C CA . ARG A 1 71 ? -4.082 2.934 -5.632 1.00 91.81 71 ARG A CA 1
ATOM 553 C C . ARG A 1 71 ? -4.659 2.574 -4.280 1.00 91.81 71 ARG A C 1
ATOM 555 O O . ARG A 1 71 ? -3.996 1.923 -3.479 1.00 91.81 71 ARG A O 1
ATOM 562 N N . ILE A 1 72 ? -5.871 3.037 -4.014 1.00 92.38 72 ILE A N 1
ATOM 563 C CA . ILE A 1 72 ? -6.549 2.825 -2.733 1.00 92.38 72 ILE A CA 1
ATOM 564 C C . ILE A 1 72 ? -7.818 2.042 -3.009 1.00 92.38 72 ILE A C 1
ATOM 566 O O . ILE A 1 72 ? -8.611 2.434 -3.868 1.00 92.38 72 ILE A O 1
ATOM 570 N N . ALA A 1 73 ? -8.005 0.952 -2.277 1.00 90.50 73 ALA A N 1
ATOM 571 C CA . ALA A 1 73 ? -9.194 0.134 -2.357 1.00 90.50 73 ALA A CA 1
ATOM 572 C C . ALA A 1 73 ? -9.710 -0.259 -0.973 1.00 90.50 73 ALA A C 1
ATOM 574 O O . ALA A 1 73 ? -8.934 -0.437 -0.035 1.00 90.50 73 ALA A O 1
ATOM 575 N N . LYS A 1 74 ? -11.030 -0.413 -0.857 1.00 87.38 74 LYS A N 1
ATOM 576 C CA . LYS A 1 74 ? -11.661 -1.081 0.288 1.00 87.38 74 LYS A CA 1
ATOM 577 C C . LYS A 1 74 ? -12.029 -2.497 -0.131 1.00 87.38 74 LYS A C 1
ATOM 579 O O . LYS A 1 74 ? -12.791 -2.653 -1.085 1.00 87.38 74 LYS A O 1
ATOM 584 N N . ASP A 1 75 ? -11.477 -3.483 0.558 1.00 86.19 75 ASP A N 1
ATOM 585 C CA . ASP A 1 75 ? -11.664 -4.909 0.299 1.00 86.19 75 ASP A CA 1
ATOM 586 C C . ASP A 1 75 ? -12.305 -5.540 1.536 1.00 86.19 75 ASP A C 1
ATOM 588 O O . ASP A 1 75 ? -11.643 -5.753 2.550 1.00 86.19 75 ASP A O 1
ATOM 592 N N . ALA A 1 76 ? -13.622 -5.754 1.476 1.00 86.06 76 ALA A N 1
ATOM 593 C CA . ALA A 1 76 ? -14.439 -6.071 2.646 1.00 86.06 76 ALA A CA 1
ATOM 594 C C . ALA A 1 76 ? -14.230 -5.052 3.792 1.00 86.06 76 ALA A C 1
ATOM 596 O O . ALA A 1 76 ? -14.614 -3.883 3.677 1.00 86.06 76 ALA A O 1
ATOM 597 N N . GLU A 1 77 ? -13.641 -5.496 4.900 1.00 89.88 77 GLU A N 1
ATOM 598 C CA . GLU A 1 77 ? -13.353 -4.682 6.082 1.00 89.88 77 GLU A CA 1
ATOM 599 C C . GLU A 1 77 ? -11.951 -4.068 6.071 1.00 89.88 77 GLU A C 1
ATOM 601 O O . GLU A 1 77 ? -11.674 -3.136 6.831 1.00 89.88 77 GLU A O 1
ATOM 606 N N . ASP A 1 78 ? -11.092 -4.545 5.175 1.00 93.06 78 ASP A N 1
ATOM 607 C CA . ASP A 1 78 ? -9.718 -4.100 5.057 1.00 93.06 78 ASP A CA 1
ATOM 608 C C . ASP A 1 78 ? -9.598 -2.942 4.067 1.00 93.06 78 ASP A C 1
ATOM 610 O O . ASP A 1 78 ? -10.398 -2.747 3.144 1.00 93.06 78 ASP A O 1
ATOM 614 N N . VAL A 1 79 ? -8.528 -2.175 4.236 1.00 94.75 79 VAL A N 1
ATOM 615 C CA . VAL A 1 79 ? -8.096 -1.176 3.264 1.00 94.75 79 VAL A CA 1
ATOM 616 C C . VAL A 1 79 ? -6.804 -1.648 2.634 1.00 94.75 79 VAL A C 1
ATOM 618 O O . VAL A 1 79 ? -5.838 -1.960 3.328 1.00 94.75 79 VAL A O 1
ATOM 621 N N . VAL A 1 80 ? -6.792 -1.684 1.307 1.00 95.44 80 VAL A N 1
ATOM 622 C CA . VAL A 1 80 ? -5.626 -2.031 0.505 1.00 95.44 80 VAL A CA 1
ATOM 623 C C . VAL A 1 80 ? -5.079 -0.758 -0.122 1.00 95.44 80 VAL A C 1
ATOM 625 O O . VAL A 1 80 ? -5.789 -0.031 -0.816 1.00 95.44 80 VAL A O 1
ATOM 628 N N . ILE A 1 81 ? -3.805 -0.478 0.125 1.00 95.19 81 ILE A N 1
ATOM 629 C CA . ILE A 1 81 ? -3.084 0.650 -0.462 1.00 95.19 81 ILE A CA 1
ATOM 630 C C . ILE A 1 81 ? -1.910 0.087 -1.235 1.00 95.19 81 ILE A C 1
ATOM 632 O O . ILE A 1 81 ? -1.006 -0.505 -0.653 1.00 95.19 81 ILE A O 1
ATOM 636 N N . GLN A 1 82 ? -1.903 0.304 -2.540 1.00 95.81 82 GLN A N 1
ATOM 637 C CA . GLN A 1 82 ? -0.774 -0.014 -3.396 1.00 95.81 82 GLN A CA 1
ATOM 638 C C . GLN A 1 82 ? -0.010 1.267 -3.713 1.00 95.81 82 GLN A C 1
ATOM 640 O O . GLN A 1 82 ? -0.594 2.295 -4.059 1.00 95.81 82 GLN A O 1
ATOM 645 N N . ILE A 1 83 ? 1.308 1.201 -3.581 1.00 94.81 83 ILE A N 1
ATOM 646 C CA . ILE A 1 83 ? 2.229 2.279 -3.931 1.00 94.81 83 ILE A CA 1
ATOM 647 C C . ILE A 1 83 ? 3.148 1.736 -5.014 1.00 94.81 83 ILE A C 1
ATOM 649 O O . ILE A 1 83 ? 4.019 0.915 -4.727 1.00 94.81 83 ILE A O 1
ATOM 653 N N . ALA A 1 84 ? 2.951 2.185 -6.248 1.00 93.50 84 ALA A N 1
ATOM 654 C CA . ALA A 1 84 ? 3.773 1.800 -7.382 1.00 93.50 84 ALA A CA 1
ATOM 655 C C . ALA A 1 84 ? 4.863 2.846 -7.646 1.00 93.50 84 ALA A C 1
ATOM 657 O O . ALA A 1 84 ? 4.603 4.051 -7.677 1.00 93.50 84 ALA A O 1
ATOM 658 N N . ARG A 1 85 ? 6.094 2.380 -7.853 1.00 91.19 85 ARG A N 1
ATOM 659 C CA . ARG A 1 85 ? 7.268 3.198 -8.170 1.00 91.19 85 ARG A CA 1
ATOM 660 C C . ARG A 1 85 ? 7.898 2.695 -9.456 1.00 91.19 85 ARG A C 1
ATOM 662 O O . ARG A 1 85 ? 8.136 1.498 -9.598 1.00 91.19 85 ARG A O 1
ATOM 669 N N . LYS A 1 86 ? 8.190 3.607 -10.380 1.00 90.25 86 LYS A N 1
ATOM 670 C CA . LYS A 1 86 ? 8.875 3.269 -11.630 1.00 90.25 86 LYS A CA 1
ATOM 671 C C . LYS A 1 86 ? 10.342 2.924 -11.345 1.00 90.25 86 LYS A C 1
ATOM 673 O O . LYS A 1 86 ? 11.018 3.671 -10.640 1.00 90.25 86 LYS A O 1
ATOM 678 N N . GLY A 1 87 ? 10.805 1.795 -11.874 1.00 87.31 87 GLY A N 1
ATOM 679 C CA . GLY A 1 87 ? 12.216 1.409 -11.916 1.00 87.31 87 GLY A CA 1
ATOM 680 C C . GLY A 1 87 ? 12.844 1.744 -13.271 1.00 87.31 87 GLY A C 1
ATOM 681 O O . GLY A 1 87 ? 12.202 2.366 -14.118 1.00 87.31 87 GLY A O 1
ATOM 682 N N . ARG A 1 88 ? 14.097 1.324 -13.487 1.00 88.12 88 ARG A N 1
ATOM 683 C CA . ARG A 1 88 ? 14.760 1.464 -14.796 1.00 88.12 88 ARG A CA 1
ATOM 684 C C . ARG A 1 88 ? 14.036 0.637 -15.867 1.00 88.12 88 ARG A C 1
ATOM 686 O O . ARG A 1 88 ? 13.593 1.208 -16.854 1.00 88.12 88 ARG A O 1
ATOM 693 N N . ASP A 1 89 ? 13.825 -0.650 -15.589 1.00 90.94 89 ASP A N 1
ATOM 694 C CA . ASP A 1 89 ? 13.279 -1.637 -16.534 1.00 90.94 89 ASP A CA 1
ATOM 695 C C . ASP A 1 89 ? 12.029 -2.328 -15.973 1.00 90.94 89 ASP A C 1
ATOM 697 O O . ASP A 1 89 ? 11.923 -3.549 -15.971 1.00 90.94 89 ASP A O 1
ATOM 701 N N . GLY A 1 90 ? 11.102 -1.549 -15.411 1.00 91.75 90 GLY A N 1
ATOM 702 C CA . GLY A 1 90 ? 9.888 -2.089 -14.802 1.00 91.75 90 GLY A CA 1
ATOM 703 C C . GLY A 1 90 ? 9.339 -1.212 -13.687 1.00 91.75 90 GLY A C 1
ATOM 704 O O . GLY A 1 90 ? 9.495 0.015 -13.694 1.00 91.75 90 GLY A O 1
ATOM 705 N N . HIS A 1 91 ? 8.684 -1.827 -12.708 1.00 91.75 91 HIS A N 1
ATOM 706 C CA . HIS A 1 91 ? 8.132 -1.114 -11.562 1.00 91.75 91 HIS A CA 1
ATOM 707 C C . HIS A 1 91 ? 8.048 -1.987 -10.310 1.00 91.75 91 HIS A C 1
ATOM 709 O O . HIS A 1 91 ? 7.917 -3.205 -10.366 1.00 91.75 91 HIS A O 1
ATOM 715 N N . GLN A 1 92 ? 8.105 -1.336 -9.154 1.00 94.06 92 GLN A N 1
ATOM 716 C CA . GLN A 1 92 ? 7.929 -1.965 -7.853 1.00 94.06 92 GLN A CA 1
ATOM 717 C C . GLN A 1 92 ? 6.579 -1.557 -7.270 1.00 94.06 92 GLN A C 1
ATOM 719 O O . GLN A 1 92 ? 6.216 -0.383 -7.334 1.00 94.06 92 GLN A O 1
ATOM 724 N N . ILE A 1 93 ? 5.860 -2.499 -6.666 1.00 94.75 93 ILE A N 1
ATOM 725 C CA . ILE A 1 93 ? 4.603 -2.267 -5.957 1.00 94.75 93 ILE A CA 1
ATOM 726 C C . ILE A 1 93 ? 4.780 -2.649 -4.488 1.00 94.75 93 ILE A C 1
ATOM 728 O O . ILE A 1 93 ? 5.186 -3.762 -4.162 1.00 94.75 93 ILE A O 1
ATOM 732 N N . PHE A 1 94 ? 4.442 -1.722 -3.596 1.00 95.88 94 PHE A N 1
ATOM 733 C CA . PHE A 1 94 ? 4.254 -1.994 -2.174 1.00 95.88 94 PHE A CA 1
ATOM 734 C C . PHE A 1 94 ? 2.761 -2.046 -1.893 1.00 95.88 94 PHE A C 1
ATOM 736 O O . PHE A 1 94 ? 2.085 -1.022 -1.988 1.00 95.88 94 PHE A O 1
ATOM 743 N N . GLU A 1 95 ? 2.253 -3.219 -1.549 1.00 96.38 95 GLU A N 1
ATOM 744 C CA . GLU A 1 95 ? 0.871 -3.410 -1.139 1.00 96.38 95 GLU A CA 1
ATOM 745 C C . GLU A 1 95 ? 0.785 -3.451 0.384 1.00 96.38 95 GLU A C 1
ATOM 747 O O . GLU A 1 95 ? 1.454 -4.248 1.036 1.00 96.38 95 GLU A O 1
ATOM 752 N N . TYR A 1 96 ? -0.044 -2.582 0.947 1.00 97.12 96 TYR A N 1
ATOM 753 C CA . TYR A 1 96 ? -0.379 -2.537 2.361 1.00 97.12 96 TYR A CA 1
ATOM 754 C C . TYR A 1 96 ? -1.832 -2.962 2.508 1.00 97.12 96 TYR A C 1
ATOM 756 O O . TYR A 1 96 ? -2.719 -2.212 2.102 1.00 97.12 96 TYR A O 1
ATOM 764 N N . ARG A 1 97 ? -2.083 -4.125 3.108 1.00 96.56 97 ARG A N 1
ATOM 765 C CA . ARG A 1 97 ? -3.424 -4.516 3.554 1.00 96.56 97 ARG A CA 1
ATOM 766 C C . ARG A 1 97 ? -3.551 -4.199 5.037 1.00 96.56 97 ARG A C 1
ATOM 768 O O . ARG A 1 97 ? -2.716 -4.625 5.834 1.00 96.56 97 ARG A O 1
ATOM 775 N N . ILE A 1 98 ? -4.556 -3.403 5.379 1.00 97.50 98 ILE A N 1
ATOM 776 C CA . ILE A 1 98 ? -4.711 -2.795 6.697 1.00 97.50 98 ILE A CA 1
ATOM 777 C C . ILE A 1 98 ? -6.051 -3.210 7.282 1.00 97.50 98 ILE A C 1
ATOM 779 O O . ILE A 1 98 ? -7.092 -2.851 6.727 1.00 97.50 98 ILE A O 1
ATOM 783 N N . SER A 1 99 ? -6.015 -3.916 8.409 1.00 96.81 99 SER A N 1
ATOM 784 C CA . SER A 1 99 ? -7.216 -4.362 9.113 1.00 96.81 99 SER A CA 1
ATOM 785 C C . SER A 1 99 ? -7.935 -3.207 9.814 1.00 96.81 99 SER A C 1
ATOM 787 O O . SER A 1 99 ? -7.384 -2.112 9.984 1.00 96.81 99 SER A O 1
ATOM 789 N N . GLN A 1 100 ? -9.155 -3.454 10.294 1.00 95.75 100 GLN A N 1
ATOM 790 C CA . GLN A 1 100 ? -9.893 -2.489 11.119 1.00 95.75 100 GLN A CA 1
ATOM 791 C C . GLN A 1 100 ? -9.150 -2.108 12.412 1.00 95.75 100 GLN A C 1
ATOM 793 O O . GLN A 1 100 ? -9.256 -0.966 12.869 1.00 95.75 100 GLN A O 1
ATOM 798 N N . THR A 1 101 ? -8.356 -3.030 12.973 1.00 96.50 101 THR A N 1
ATOM 799 C CA . THR A 1 101 ? -7.523 -2.790 14.166 1.00 96.50 101 THR A CA 1
ATOM 800 C C . THR A 1 101 ? -6.276 -1.959 13.859 1.00 96.50 101 THR A C 1
ATOM 802 O O . THR A 1 101 ? -5.601 -1.492 14.773 1.00 96.50 101 THR A O 1
ATOM 805 N N . GLY A 1 102 ? -5.985 -1.713 12.577 1.00 94.94 102 GLY A N 1
ATOM 806 C CA . GLY A 1 102 ? -4.824 -0.955 12.124 1.00 94.94 102 GLY A CA 1
ATOM 807 C C . GLY A 1 102 ? -3.557 -1.794 11.957 1.00 94.94 102 GLY A C 1
ATOM 808 O O . GLY A 1 102 ? -2.509 -1.218 11.643 1.00 94.94 102 GLY A O 1
ATOM 809 N N . GLU A 1 103 ? -3.636 -3.117 12.123 1.00 96.75 103 GLU A N 1
ATOM 810 C CA . GLU A 1 103 ? -2.555 -4.036 11.758 1.00 96.75 103 GLU A CA 1
ATOM 811 C C . GLU A 1 103 ? -2.302 -3.982 10.252 1.00 96.75 103 GLU A C 1
ATOM 813 O O . GLU A 1 103 ? -3.217 -3.767 9.455 1.00 96.75 103 GLU A O 1
ATOM 818 N N . LYS A 1 104 ? -1.036 -4.133 9.856 1.00 95.06 104 LYS A N 1
ATOM 819 C CA . LYS A 1 104 ? -0.593 -3.960 8.471 1.00 95.06 104 LYS A CA 1
ATOM 820 C C . LYS A 1 104 ? 0.166 -5.192 8.018 1.00 95.06 104 LYS A C 1
ATOM 822 O O . LYS A 1 104 ? 1.230 -5.466 8.559 1.00 95.06 104 LYS A O 1
ATOM 827 N N . ASN A 1 105 ? -0.325 -5.827 6.963 1.00 96.12 105 ASN A N 1
ATOM 828 C CA . ASN A 1 105 ? 0.425 -6.817 6.202 1.00 96.12 105 ASN A CA 1
ATOM 829 C C . ASN A 1 105 ? 0.998 -6.137 4.962 1.00 96.12 105 ASN A C 1
ATOM 831 O O . ASN A 1 105 ? 0.271 -5.432 4.251 1.00 96.12 105 ASN A O 1
ATOM 835 N N . VAL A 1 106 ? 2.299 -6.302 4.721 1.00 96.44 106 VAL A N 1
ATOM 836 C CA . VAL A 1 106 ? 2.980 -5.626 3.613 1.00 96.44 106 VAL A CA 1
ATOM 837 C C . VAL A 1 106 ? 3.505 -6.653 2.632 1.00 96.44 106 VAL A C 1
ATOM 839 O O . VAL A 1 106 ? 4.319 -7.493 2.987 1.00 96.44 106 VAL A O 1
ATOM 842 N N . THR A 1 107 ? 3.106 -6.538 1.374 1.00 96.50 107 THR A N 1
ATOM 843 C CA . THR A 1 107 ? 3.655 -7.355 0.290 1.00 96.50 107 THR A CA 1
ATOM 844 C C . THR A 1 107 ? 4.442 -6.468 -0.657 1.00 96.50 107 THR A C 1
ATOM 846 O O . THR A 1 107 ? 3.963 -5.421 -1.091 1.00 96.50 107 THR A O 1
ATOM 849 N N . GLN A 1 108 ? 5.672 -6.866 -0.966 1.00 94.69 108 GLN A N 1
ATOM 850 C CA . GLN A 1 108 ? 6.512 -6.191 -1.949 1.00 94.69 108 GLN A CA 1
ATOM 851 C C . GLN A 1 108 ? 6.564 -7.028 -3.217 1.00 94.69 108 GLN A C 1
ATOM 853 O O . GLN A 1 108 ? 6.876 -8.216 -3.177 1.00 94.69 108 GLN A O 1
ATOM 858 N N . MET A 1 109 ? 6.255 -6.397 -4.340 1.00 95.31 109 MET A N 1
ATOM 859 C CA . MET A 1 109 ? 6.259 -7.018 -5.657 1.00 95.31 109 MET A CA 1
ATOM 860 C C . MET A 1 109 ? 7.135 -6.192 -6.590 1.00 95.31 109 MET A C 1
ATOM 862 O O . MET A 1 109 ? 7.149 -4.963 -6.495 1.00 95.31 109 MET A O 1
ATOM 866 N N . ALA A 1 110 ? 7.862 -6.842 -7.491 1.00 93.25 110 ALA A N 1
ATOM 867 C CA . ALA A 1 110 ? 8.537 -6.166 -8.591 1.00 93.25 110 ALA A CA 1
ATOM 868 C C . ALA A 1 110 ? 8.160 -6.830 -9.908 1.00 93.25 110 ALA A C 1
ATOM 870 O O . ALA A 1 110 ? 8.098 -8.057 -9.996 1.00 93.25 110 ALA A O 1
ATOM 871 N N . TYR A 1 111 ? 7.929 -5.993 -10.907 1.00 92.81 111 TYR A N 1
ATOM 872 C CA . TYR A 1 111 ? 7.580 -6.379 -12.259 1.00 92.81 111 TYR A CA 1
ATOM 873 C C . TYR A 1 111 ? 8.616 -5.809 -13.214 1.00 92.81 111 TYR A C 1
ATOM 875 O O . TYR A 1 111 ? 9.082 -4.683 -13.009 1.00 92.81 111 TYR A O 1
ATOM 883 N N . ASP A 1 112 ? 8.968 -6.572 -14.238 1.00 93.19 112 ASP A N 1
ATOM 884 C CA . ASP A 1 112 ? 9.855 -6.107 -15.300 1.00 93.19 112 ASP A CA 1
ATOM 885 C C . ASP A 1 112 ? 9.128 -5.192 -16.310 1.00 93.19 112 ASP A C 1
ATOM 887 O O . ASP A 1 112 ? 7.979 -4.777 -16.112 1.00 93.19 112 ASP A O 1
ATOM 891 N N . GLY A 1 113 ? 9.820 -4.824 -17.390 1.00 87.44 113 GLY A N 1
ATOM 892 C CA . GLY A 1 113 ? 9.290 -3.972 -18.454 1.00 87.44 113 GLY A CA 1
ATOM 893 C C . GLY A 1 113 ? 8.206 -4.636 -19.308 1.00 87.44 113 GLY A C 1
ATOM 894 O O . GLY A 1 113 ? 7.431 -3.919 -19.939 1.00 87.44 113 GLY A O 1
ATOM 895 N N . ALA A 1 114 ? 8.121 -5.970 -19.306 1.00 91.88 114 ALA A N 1
ATOM 896 C CA . ALA A 1 114 ? 7.052 -6.729 -19.954 1.00 91.88 114 ALA A CA 1
ATOM 897 C C . ALA A 1 114 ? 5.803 -6.848 -19.061 1.00 91.88 114 ALA A C 1
ATOM 899 O O . ALA A 1 114 ? 4.720 -7.176 -19.545 1.00 91.88 114 ALA A O 1
ATOM 900 N N . GLY A 1 115 ? 5.937 -6.518 -17.772 1.00 88.12 115 GLY A N 1
ATOM 901 C CA . GLY A 1 115 ? 4.877 -6.641 -16.778 1.00 88.12 115 GLY A CA 1
ATOM 902 C C . GLY A 1 115 ? 4.844 -8.010 -16.102 1.00 88.12 115 GLY A C 1
ATOM 903 O O . GLY A 1 115 ? 3.869 -8.313 -15.410 1.00 88.12 115 GLY A O 1
ATOM 904 N N . ASP A 1 116 ? 5.890 -8.821 -16.264 1.00 91.56 116 ASP A N 1
ATOM 905 C CA . ASP A 1 116 ? 6.011 -10.111 -15.602 1.00 91.56 116 ASP A CA 1
ATOM 906 C C . ASP A 1 116 ? 6.517 -9.932 -14.169 1.00 91.56 116 ASP A C 1
ATOM 908 O O . ASP A 1 116 ? 7.388 -9.109 -13.879 1.00 91.56 116 ASP A O 1
ATOM 912 N N . LEU A 1 117 ? 5.935 -10.691 -13.238 1.00 92.25 117 LEU A N 1
ATOM 913 C CA . LEU A 1 117 ? 6.331 -10.664 -11.832 1.00 92.25 117 LEU A CA 1
ATOM 914 C C . LEU A 1 117 ? 7.699 -11.336 -11.677 1.00 92.25 117 LEU A C 1
ATOM 916 O O . LEU A 1 117 ? 7.818 -12.549 -11.831 1.00 92.25 117 LEU A O 1
ATOM 920 N N . VAL A 1 118 ? 8.705 -10.556 -11.292 1.00 94.56 118 VAL A N 1
ATOM 921 C CA . VAL A 1 118 ? 10.086 -11.032 -11.101 1.00 94.56 118 VAL A CA 1
ATOM 922 C C . VAL A 1 118 ? 10.477 -11.167 -9.632 1.00 94.56 118 VAL A C 1
ATOM 924 O O . VAL A 1 118 ? 11.456 -11.835 -9.305 1.00 94.56 118 VAL A O 1
ATOM 927 N N . HIS A 1 119 ? 9.724 -10.549 -8.719 1.00 93.06 119 HIS A N 1
ATOM 928 C CA . HIS A 1 119 ? 9.985 -10.643 -7.284 1.00 93.06 119 HIS A CA 1
ATOM 929 C C . HIS A 1 119 ? 8.697 -10.566 -6.466 1.00 93.06 119 HIS A C 1
ATOM 931 O O . HIS A 1 119 ? 7.858 -9.701 -6.714 1.00 93.06 119 HIS A O 1
ATOM 937 N N . PHE A 1 120 ? 8.583 -11.424 -5.450 1.00 94.69 120 PHE A N 1
ATOM 938 C CA . PHE A 1 120 ? 7.480 -11.449 -4.491 1.00 94.69 120 PHE A CA 1
ATOM 939 C C . PHE A 1 120 ? 8.022 -11.667 -3.079 1.00 94.69 120 PHE A C 1
ATOM 941 O O . PHE A 1 120 ? 8.689 -12.668 -2.816 1.00 94.69 120 PHE A O 1
ATOM 948 N N . HIS A 1 121 ? 7.733 -10.738 -2.171 1.00 93.12 121 HIS A N 1
ATOM 949 C CA . HIS A 1 121 ? 8.232 -10.786 -0.803 1.00 93.12 121 HIS A CA 1
ATOM 950 C C . HIS A 1 121 ? 7.196 -10.244 0.197 1.00 93.12 121 HIS A C 1
ATOM 952 O O . HIS A 1 121 ? 7.056 -9.021 0.340 1.00 93.12 121 HIS A O 1
ATOM 958 N N . PRO A 1 122 ? 6.450 -11.132 0.880 1.00 93.25 122 PRO A N 1
ATOM 959 C CA . PRO A 1 122 ? 5.586 -10.755 1.993 1.00 93.25 122 PRO A CA 1
ATOM 960 C C . PRO A 1 122 ? 6.431 -10.456 3.242 1.00 93.25 122 PRO A C 1
ATOM 962 O O . PRO A 1 122 ? 7.463 -11.092 3.457 1.00 93.25 122 PRO A O 1
ATOM 965 N N . LYS A 1 123 ? 6.001 -9.482 4.045 1.00 87.56 123 LYS A N 1
ATOM 966 C CA . LYS A 1 123 ? 6.656 -9.035 5.281 1.00 87.56 123 LYS A CA 1
ATOM 967 C C . LYS A 1 123 ? 5.730 -9.111 6.478 1.00 87.56 123 LYS A C 1
ATOM 969 O O . LYS A 1 123 ? 4.530 -8.805 6.290 1.00 87.56 123 LYS A O 1
#

Sequence (123 aa):
MTFKLLDRVRLRCDIPRRNLRKGRVGTVVFIFDKPEKVEARGIISRMGLPPAQARSAISAISRGTTSSNFRIAKDAEDVVIQIARKGRDGHQIFEYRISQTGEKNVTQMAYDGAGDLVHFHPK